Protein AF-A0A7R9Z9S2-F1 (afdb_monomer_lite)

Secondary structure (DSSP, 8-state):
------------------S-GGGS---S------------TTS--HHHHHHHHHHHHHHT----HHHHSTTGGGG----------GGGSTT--HHHHHTT--

Structure (mmCIF, N/CA/C/O backbone):
data_AF-A0A7R9Z9S2-F1
#
_entry.id   AF-A0A7R9Z9S2-F1
#
loop_
_atom_site.group_PDB
_atom_site.id
_atom_site.type_symbol
_atom_site.label_atom_id
_atom_site.label_alt_id
_atom_site.label_comp_id
_atom_site.label_asym_id
_atom_site.label_entity_id
_atom_site.label_seq_id
_atom_site.pdbx_PDB_ins_code
_atom_site.Cartn_x
_atom_site.Cartn_y
_atom_site.Cartn_z
_atom_site.occupancy
_atom_site.B_iso_or_equiv
_atom_site.auth_seq_id
_atom_site.auth_comp_id
_at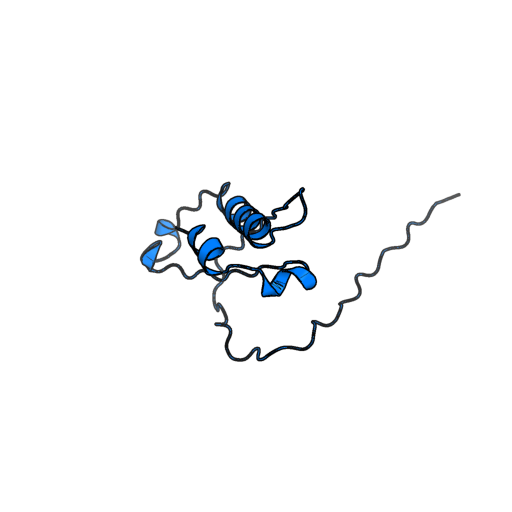om_site.auth_asym_id
_atom_site.auth_atom_id
_atom_site.pdbx_PDB_model_num
ATOM 1 N N . PRO A 1 1 ? 10.240 49.103 -11.316 1.00 42.00 1 PRO A N 1
ATOM 2 C CA . PRO A 1 1 ? 10.422 47.872 -12.125 1.00 42.00 1 PRO A CA 1
ATOM 3 C C . PRO A 1 1 ? 9.914 46.636 -11.355 1.00 42.00 1 PRO A C 1
ATOM 5 O O . PRO A 1 1 ? 10.642 46.053 -10.561 1.00 42.00 1 PRO A O 1
ATOM 8 N N . GLY A 1 2 ? 8.623 46.318 -11.505 1.00 47.44 2 GLY A N 1
ATOM 9 C CA . GLY A 1 2 ? 7.956 45.221 -10.794 1.00 47.44 2 GLY A CA 1
ATOM 10 C C . GLY A 1 2 ? 8.039 43.908 -11.570 1.00 47.44 2 GLY A C 1
ATOM 11 O O . GLY A 1 2 ? 7.735 43.873 -12.759 1.00 47.44 2 GLY A O 1
ATOM 12 N N . TYR A 1 3 ? 8.446 42.832 -10.899 1.00 43.69 3 TYR A N 1
ATOM 13 C CA . TYR A 1 3 ? 8.507 41.492 -11.478 1.00 43.69 3 TYR A CA 1
ATOM 14 C C . TYR A 1 3 ? 7.183 40.767 -11.204 1.00 43.69 3 TYR A C 1
ATOM 16 O O . TYR A 1 3 ? 6.919 40.327 -10.085 1.00 43.69 3 TYR A O 1
ATOM 24 N N . SER A 1 4 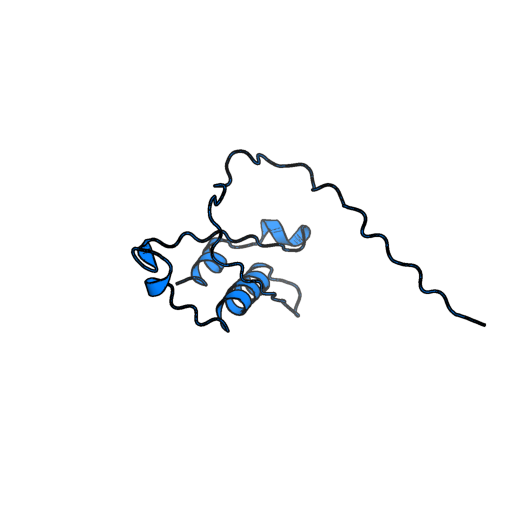? 6.319 40.684 -12.215 1.00 44.44 4 SER A N 1
ATOM 25 C CA . SER A 1 4 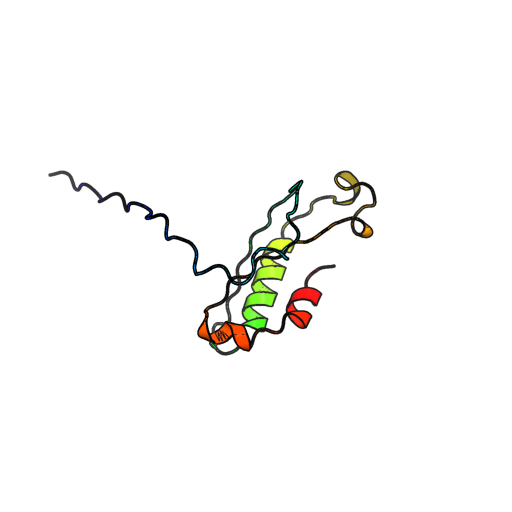? 5.051 39.955 -12.133 1.00 44.44 4 SER A CA 1
ATOM 26 C C . SER A 1 4 ? 5.318 38.463 -12.346 1.00 44.44 4 SER A C 1
ATOM 28 O O . SER A 1 4 ? 5.782 38.060 -13.411 1.00 44.44 4 SER A O 1
ATOM 30 N N . ARG A 1 5 ? 5.067 37.625 -11.331 1.00 45.16 5 ARG A N 1
ATOM 31 C CA . ARG A 1 5 ? 5.157 36.162 -11.475 1.00 45.16 5 ARG A CA 1
ATOM 32 C C . ARG A 1 5 ? 3.970 35.668 -12.314 1.00 45.16 5 ARG A C 1
ATOM 34 O O . ARG A 1 5 ? 2.833 35.986 -11.959 1.00 45.16 5 ARG A O 1
ATOM 41 N N . PRO A 1 6 ? 4.166 34.858 -13.368 1.00 39.97 6 PRO A N 1
ATOM 42 C CA . PRO A 1 6 ? 3.040 34.235 -14.045 1.00 39.97 6 PRO A CA 1
ATOM 43 C C . PRO A 1 6 ? 2.364 33.245 -13.086 1.00 39.97 6 PRO A C 1
ATOM 45 O O . PRO A 1 6 ? 2.981 32.294 -12.607 1.00 39.97 6 PRO A O 1
ATOM 48 N N . ARG A 1 7 ? 1.078 33.474 -12.788 1.00 45.56 7 ARG A N 1
ATOM 49 C CA . ARG A 1 7 ? 0.209 32.475 -12.151 1.00 45.56 7 ARG A CA 1
ATOM 50 C C . ARG A 1 7 ? 0.171 31.252 -13.065 1.00 45.56 7 ARG A C 1
ATOM 52 O O . ARG A 1 7 ? -0.443 31.303 -14.130 1.00 45.56 7 ARG A O 1
ATOM 59 N N . ALA A 1 8 ? 0.799 30.156 -12.646 1.00 38.84 8 ALA A N 1
ATOM 60 C CA . ALA A 1 8 ? 0.588 28.862 -13.272 1.00 38.84 8 ALA A CA 1
ATOM 61 C C . ALA A 1 8 ? -0.906 28.523 -13.158 1.00 38.84 8 ALA A C 1
ATOM 63 O O . ALA A 1 8 ? -1.425 28.261 -12.073 1.00 38.84 8 ALA A O 1
ATOM 64 N N . ARG A 1 9 ? -1.627 28.596 -14.281 1.00 36.38 9 ARG A N 1
ATOM 65 C CA . ARG A 1 9 ? -2.967 28.025 -14.391 1.00 36.38 9 ARG A CA 1
ATOM 66 C C . ARG A 1 9 ? -2.812 26.521 -14.207 1.00 36.38 9 ARG A C 1
ATOM 68 O O . ARG A 1 9 ? -2.246 25.862 -15.076 1.00 36.38 9 ARG A O 1
ATOM 75 N N . ALA A 1 10 ? -3.333 25.986 -13.108 1.00 34.78 10 ALA A N 1
ATOM 76 C CA . ALA A 1 10 ? -3.620 24.565 -13.011 1.00 34.78 10 ALA A CA 1
ATOM 77 C C . ALA A 1 10 ? -4.619 24.230 -14.128 1.00 34.78 10 ALA A C 1
ATOM 79 O O . ALA A 1 10 ? -5.812 24.522 -14.034 1.00 34.78 10 ALA A O 1
ATOM 80 N N . ARG A 1 11 ? -4.116 23.697 -15.246 1.00 30.16 11 ARG A N 1
ATOM 81 C CA . ARG A 1 11 ? -4.957 23.006 -16.216 1.00 30.16 11 ARG A CA 1
ATOM 82 C C . ARG A 1 11 ? -5.522 21.797 -15.481 1.00 30.16 11 ARG A C 1
ATOM 84 O O . ARG A 1 11 ? -4.756 20.967 -15.002 1.00 30.16 11 ARG A O 1
ATOM 91 N N . SER A 1 12 ? -6.847 21.718 -15.390 1.00 37.75 12 SER A N 1
ATOM 92 C CA . SER A 1 12 ? -7.533 20.459 -15.119 1.00 37.75 12 SER A CA 1
ATOM 93 C C . SER A 1 12 ? -7.133 19.504 -16.241 1.00 37.75 12 SER A C 1
ATOM 95 O O . SER A 1 12 ? -7.611 19.609 -17.371 1.00 37.75 12 SER A O 1
ATOM 97 N N . LEU A 1 13 ? -6.138 18.665 -15.960 1.00 35.84 13 LEU A N 1
ATOM 98 C CA . LEU A 1 13 ? -5.769 17.559 -16.818 1.00 35.84 13 LEU A CA 1
ATOM 99 C C . LEU A 1 13 ? -6.893 16.545 -16.664 1.00 35.84 13 LEU A C 1
ATOM 101 O O . LEU A 1 13 ? -7.088 15.971 -15.593 1.00 35.84 13 LEU A O 1
ATOM 105 N N . HIS A 1 14 ? -7.686 16.424 -17.727 1.00 30.81 14 HIS A N 1
ATOM 106 C CA . HIS A 1 14 ? -8.632 15.338 -17.894 1.00 30.81 14 HIS A CA 1
ATOM 107 C C . HIS A 1 14 ? -7.953 14.027 -17.517 1.00 30.81 14 HIS A C 1
ATOM 109 O O . HIS A 1 14 ? -6.878 13.702 -18.023 1.00 30.81 14 HIS A O 1
ATOM 115 N N . ALA A 1 15 ? -8.603 13.331 -16.589 1.00 35.94 15 ALA A N 1
ATOM 116 C CA . ALA A 1 15 ? -8.261 11.996 -16.159 1.00 35.94 15 ALA A CA 1
ATOM 117 C C . ALA A 1 15 ? -7.979 11.101 -17.373 1.00 35.94 15 ALA A C 1
ATOM 119 O O . ALA A 1 15 ? -8.725 11.112 -18.356 1.00 35.94 15 ALA A O 1
ATOM 120 N N . SER A 1 16 ? -6.895 10.335 -17.271 1.00 38.00 16 SER A N 1
ATOM 121 C CA . SER A 1 16 ? -6.556 9.222 -18.154 1.00 38.00 16 SER A CA 1
ATOM 122 C C . SER A 1 16 ? -7.786 8.350 -18.458 1.00 38.00 16 SER A C 1
ATOM 124 O O . SER A 1 16 ? -8.685 8.251 -17.615 1.00 38.00 16 SER A O 1
ATOM 126 N N . PRO A 1 17 ? -7.857 7.725 -19.650 1.00 37.84 17 PRO A N 1
ATOM 127 C CA . PRO A 1 17 ? -9.038 7.003 -20.102 1.00 37.84 17 PRO A CA 1
ATOM 128 C C . PRO A 1 17 ? -9.430 5.950 -19.069 1.00 37.84 17 PRO A C 1
ATOM 130 O O . PRO A 1 17 ? -8.637 5.094 -18.678 1.00 37.84 17 PRO A O 1
ATOM 133 N N . ARG A 1 18 ? -10.663 6.093 -18.587 1.00 40.91 18 ARG A N 1
ATOM 134 C CA . ARG A 1 18 ? -11.253 5.332 -17.495 1.00 40.91 18 ARG A CA 1
ATOM 135 C C . ARG A 1 18 ? -11.368 3.869 -17.909 1.00 40.91 18 ARG A C 1
ATOM 137 O O . ARG A 1 18 ? -12.300 3.480 -18.606 1.00 40.91 18 ARG A O 1
ATOM 144 N N . GLY A 1 19 ? -10.406 3.059 -17.478 1.00 39.34 19 GLY A N 1
ATOM 145 C CA . GLY A 1 19 ? -10.583 1.617 -17.400 1.00 39.34 19 GLY A CA 1
ATOM 146 C C . GLY A 1 19 ? -11.705 1.323 -16.407 1.00 39.34 19 GLY A C 1
ATOM 147 O O . GLY A 1 19 ? -11.590 1.678 -15.242 1.00 39.34 19 GLY A O 1
ATOM 148 N N . ASN A 1 20 ? -12.806 0.756 -16.904 1.00 46.56 20 ASN A N 1
ATOM 149 C CA . ASN A 1 20 ? -13.925 0.148 -16.170 1.00 46.56 20 ASN A CA 1
ATOM 150 C C . ASN A 1 20 ? -14.182 0.687 -14.739 1.00 46.56 20 ASN A C 1
ATOM 152 O O . ASN A 1 20 ? -14.093 -0.026 -13.742 1.00 46.56 20 ASN A O 1
ATOM 156 N N . GLU A 1 21 ? -14.566 1.959 -14.647 1.00 48.16 21 GLU A N 1
ATOM 157 C CA . GLU A 1 21 ? -14.905 2.685 -13.407 1.00 48.16 21 GLU A CA 1
ATOM 158 C C . GLU A 1 21 ? -16.170 2.174 -12.679 1.00 48.16 21 GLU A C 1
ATOM 160 O O . GLU A 1 21 ? -16.511 2.653 -11.599 1.00 48.16 21 GLU A O 1
ATOM 165 N N . ASN A 1 22 ? -16.857 1.177 -13.239 1.00 45.19 22 ASN A N 1
ATOM 166 C CA . ASN A 1 22 ? -18.132 0.670 -12.727 1.00 45.19 22 ASN A CA 1
ATOM 167 C C . ASN A 1 22 ? -18.000 -0.361 -11.592 1.00 45.19 22 ASN A C 1
ATOM 169 O O . ASN A 1 22 ? -19.020 -0.850 -11.115 1.00 45.19 22 ASN A O 1
ATOM 173 N N . ASN A 1 23 ? -16.782 -0.710 -11.159 1.00 51.72 23 ASN A N 1
ATOM 174 C CA . ASN A 1 23 ? -16.569 -1.740 -10.131 1.00 51.72 23 ASN A CA 1
ATOM 175 C C . ASN A 1 23 ? -15.711 -1.286 -8.934 1.00 51.72 23 ASN A C 1
ATOM 177 O O . ASN A 1 23 ? -15.278 -2.110 -8.131 1.00 51.72 23 ASN A O 1
ATOM 181 N N . SER A 1 24 ? -15.447 0.017 -8.791 1.00 56.09 24 SER A N 1
ATOM 182 C CA . SER A 1 24 ? -14.846 0.544 -7.561 1.00 56.09 24 SER A CA 1
ATOM 183 C C . SER A 1 24 ? -15.957 0.885 -6.565 1.00 56.09 24 SER A C 1
ATOM 185 O O . SER A 1 24 ? -16.842 1.676 -6.905 1.00 56.09 24 SER A O 1
ATOM 187 N N . PRO A 1 25 ? -15.947 0.328 -5.340 1.00 58.34 25 PRO A N 1
ATOM 188 C CA . PRO A 1 25 ? -16.953 0.657 -4.343 1.00 58.34 25 PRO A CA 1
ATOM 189 C C . PRO A 1 25 ? -16.878 2.153 -4.038 1.00 58.34 25 PRO A C 1
ATOM 191 O O . PRO A 1 25 ? -15.891 2.656 -3.502 1.00 58.34 25 PRO A O 1
ATOM 194 N N . ARG A 1 26 ? -17.933 2.881 -4.404 1.00 62.03 26 ARG A N 1
ATOM 195 C CA . ARG A 1 26 ? -18.101 4.287 -4.042 1.00 62.03 26 ARG A CA 1
ATOM 196 C C . ARG A 1 26 ? -18.241 4.341 -2.521 1.00 62.03 26 ARG A C 1
ATOM 198 O O . ARG A 1 26 ? -19.258 3.902 -1.992 1.00 62.03 26 ARG A O 1
ATOM 205 N N . MET A 1 27 ? -17.224 4.844 -1.819 1.00 75.38 27 MET A N 1
ATOM 206 C CA . MET A 1 27 ? -17.387 5.192 -0.407 1.00 75.38 27 MET A CA 1
ATOM 207 C C . MET A 1 27 ? -18.396 6.337 -0.334 1.00 75.38 27 MET A C 1
ATOM 209 O O . MET A 1 27 ? -18.143 7.415 -0.867 1.00 75.38 27 MET A O 1
ATOM 213 N N . THR A 1 28 ? -19.561 6.075 0.253 1.00 75.06 28 THR A N 1
ATOM 214 C CA . THR A 1 28 ? -20.631 7.068 0.413 1.00 75.06 28 THR A CA 1
ATOM 215 C C . THR A 1 28 ? -20.290 8.083 1.492 1.00 75.06 28 THR A C 1
ATOM 217 O O . THR A 1 28 ? -20.544 9.268 1.308 1.00 75.06 28 THR A O 1
ATOM 220 N N . ASP A 1 29 ? -19.641 7.625 2.563 1.00 84.06 29 ASP A N 1
ATOM 221 C CA . ASP A 1 29 ? -19.354 8.420 3.751 1.00 84.06 29 ASP A CA 1
ATOM 222 C C . ASP A 1 29 ? -17.865 8.307 4.086 1.00 84.06 29 ASP A C 1
ATOM 224 O O . ASP A 1 29 ? -17.382 7.281 4.573 1.00 84.06 29 ASP A O 1
ATOM 228 N N . VAL A 1 30 ? -17.113 9.360 3.765 1.00 88.56 30 VAL A N 1
ATOM 229 C CA . VAL A 1 30 ? -15.677 9.445 4.049 1.00 88.56 30 VAL A CA 1
ATOM 230 C C . VAL A 1 30 ? -15.494 10.131 5.396 1.00 88.56 30 VAL A C 1
ATOM 232 O O . VAL A 1 30 ? -15.790 11.314 5.539 1.00 88.56 30 VAL A O 1
ATOM 235 N N . LEU A 1 31 ? -14.996 9.386 6.383 1.00 89.44 31 LEU A N 1
ATOM 236 C CA . LEU A 1 31 ? -14.720 9.917 7.721 1.00 89.44 31 LEU A CA 1
ATOM 237 C C . LEU A 1 31 ? -13.355 10.604 7.793 1.00 89.44 31 LEU A C 1
ATOM 239 O O . LEU A 1 31 ? -13.203 11.631 8.449 1.00 89.44 31 LEU A O 1
ATOM 243 N N . LEU A 1 32 ? -12.354 10.009 7.144 1.00 88.44 32 LEU A N 1
ATOM 244 C CA . LEU A 1 32 ? -10.953 10.410 7.216 1.00 88.44 32 LEU A CA 1
ATOM 245 C C . LEU A 1 32 ? -10.302 10.195 5.851 1.00 88.44 32 LEU A C 1
ATOM 247 O O . LEU A 1 32 ? -10.624 9.239 5.144 1.00 88.44 32 LEU A O 1
ATOM 251 N N . VAL A 1 33 ? -9.363 11.074 5.512 1.00 91.56 33 VAL A N 1
ATOM 252 C CA . VAL A 1 33 ? -8.431 10.887 4.399 1.00 91.56 33 VAL A CA 1
ATOM 253 C C . VAL A 1 33 ? -7.032 11.068 4.957 1.00 91.56 33 VAL A C 1
ATOM 255 O O . VAL A 1 33 ? -6.727 12.104 5.545 1.00 91.56 33 VAL A O 1
ATOM 258 N N . GLU A 1 34 ? -6.195 10.059 4.759 1.00 92.69 34 GLU A N 1
ATOM 259 C CA . GLU A 1 34 ? -4.803 10.059 5.188 1.00 92.69 34 GLU A CA 1
ATOM 260 C C . GLU A 1 34 ? -3.913 9.926 3.961 1.00 92.69 34 GLU A C 1
ATOM 262 O O . GLU A 1 34 ? -4.164 9.112 3.070 1.00 92.69 34 G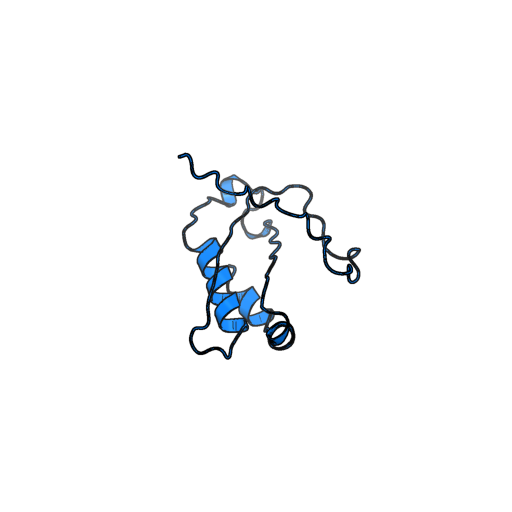LU A O 1
ATOM 267 N N . CYS A 1 35 ? -2.881 10.758 3.904 1.00 94.69 35 CYS A N 1
ATOM 268 C CA . CYS A 1 35 ? -1.983 10.836 2.7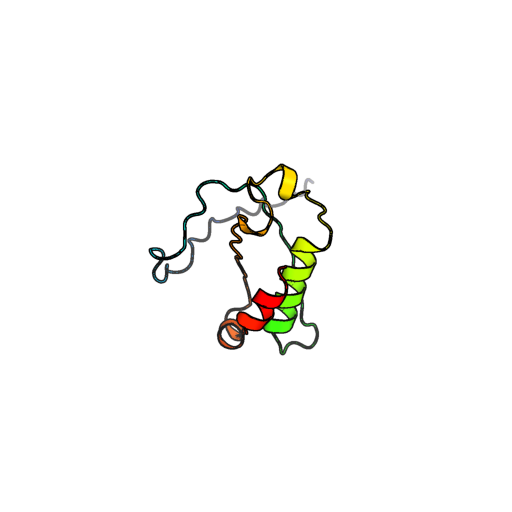66 1.00 94.69 35 CYS A CA 1
ATOM 269 C C . CYS A 1 35 ? -0.564 10.553 3.238 1.00 94.69 35 CYS A C 1
ATOM 271 O O . CYS A 1 35 ? -0.127 11.080 4.258 1.00 94.69 35 CYS A O 1
ATOM 273 N N . GLY A 1 36 ? 0.166 9.770 2.454 1.00 95.94 36 GLY A N 1
ATOM 274 C CA . GLY A 1 36 ? 1.568 9.480 2.698 1.00 95.94 36 GLY A CA 1
ATOM 275 C C . GLY A 1 36 ? 2.323 9.334 1.391 1.00 95.94 36 GLY A C 1
ATOM 276 O O . GLY A 1 36 ? 1.733 9.198 0.317 1.00 95.94 36 GLY A O 1
ATOM 277 N N . PHE A 1 37 ? 3.645 9.371 1.482 1.00 96.62 37 PHE A N 1
ATOM 278 C CA . PHE A 1 37 ? 4.521 9.149 0.341 1.00 96.62 37 PHE A CA 1
ATOM 279 C C . PHE A 1 37 ? 5.631 8.174 0.708 1.00 96.62 37 PHE A C 1
ATOM 281 O O . PHE A 1 37 ? 5.989 7.994 1.872 1.00 96.62 37 PHE A O 1
ATOM 288 N N . GLY A 1 38 ? 6.196 7.543 -0.309 1.00 95.75 38 GLY A N 1
ATOM 289 C CA . GLY A 1 38 ? 7.317 6.642 -0.145 1.00 95.75 38 GLY A CA 1
ATOM 290 C C . GLY A 1 38 ? 8.197 6.689 -1.375 1.00 95.75 38 GLY A C 1
ATOM 291 O O . GLY A 1 38 ? 7.725 6.880 -2.493 1.00 95.75 38 GLY A O 1
ATOM 292 N N . ASN A 1 39 ? 9.496 6.543 -1.152 1.00 94.50 39 ASN A N 1
ATOM 293 C CA . ASN A 1 39 ? 10.485 6.460 -2.213 1.00 94.50 39 ASN A CA 1
ATOM 294 C C . ASN A 1 39 ? 11.203 5.115 -2.143 1.00 94.50 39 ASN A C 1
ATOM 296 O O . ASN A 1 39 ? 11.242 4.472 -1.091 1.00 94.50 39 ASN A O 1
ATOM 300 N N . ASP A 1 40 ? 11.790 4.710 -3.261 1.00 93.00 40 ASP A N 1
ATOM 301 C CA . ASP A 1 40 ? 12.843 3.705 -3.303 1.00 93.00 40 ASP A CA 1
ATOM 302 C C . ASP A 1 40 ? 14.070 4.316 -3.983 1.00 93.00 40 ASP A C 1
ATOM 304 O O . ASP A 1 40 ? 14.170 4.324 -5.206 1.00 93.00 40 ASP A O 1
ATOM 308 N N . SER A 1 41 ? 14.992 4.874 -3.192 1.00 87.12 41 SER A N 1
ATOM 309 C CA . SER A 1 41 ? 16.116 5.681 -3.701 1.00 87.12 41 SER A CA 1
ATOM 310 C C . SER A 1 41 ? 17.094 4.933 -4.608 1.00 87.12 41 SER A C 1
ATOM 312 O O . SER A 1 41 ? 17.852 5.571 -5.330 1.00 87.12 41 SER A O 1
ATOM 314 N N . HIS A 1 42 ? 17.093 3.600 -4.572 1.00 84.69 42 HIS A N 1
ATOM 315 C CA . HIS A 1 42 ? 17.944 2.770 -5.430 1.00 84.69 42 HIS A CA 1
ATOM 316 C C . HIS A 1 42 ? 17.227 2.350 -6.729 1.00 84.69 42 HIS A C 1
ATOM 318 O O . HIS A 1 42 ? 17.843 1.723 -7.586 1.00 84.69 42 HIS A O 1
ATOM 324 N N . GLY A 1 43 ? 15.954 2.742 -6.890 1.00 66.94 43 GLY A N 1
ATOM 325 C CA . GLY A 1 43 ? 15.260 2.816 -8.175 1.00 66.94 43 GLY A CA 1
ATOM 326 C C . GLY A 1 43 ? 14.774 1.498 -8.770 1.00 66.94 43 GLY A C 1
ATOM 327 O O . GLY A 1 43 ? 14.744 1.390 -9.990 1.00 66.94 43 GLY A O 1
ATOM 328 N N . GLN A 1 44 ? 14.421 0.485 -7.969 1.00 79.62 44 GLN A N 1
ATOM 329 C CA . GLN A 1 44 ? 14.116 -0.848 -8.523 1.00 79.62 44 GLN A CA 1
ATOM 330 C C . GLN A 1 44 ? 12.882 -1.532 -7.931 1.00 79.62 44 GLN A C 1
ATOM 332 O O . GLN A 1 44 ? 12.563 -2.654 -8.325 1.00 79.62 44 GLN A O 1
ATOM 337 N N . ASN A 1 45 ? 12.178 -0.915 -6.978 1.00 91.19 45 ASN A N 1
ATOM 338 C CA . ASN A 1 45 ? 11.073 -1.594 -6.315 1.00 91.19 45 ASN A CA 1
ATOM 339 C C . ASN A 1 45 ? 9.914 -0.656 -5.939 1.00 91.19 45 ASN A C 1
ATOM 341 O O . ASN A 1 45 ? 9.895 -0.047 -4.863 1.00 91.19 45 ASN A O 1
ATOM 345 N N . ALA A 1 46 ? 8.895 -0.610 -6.803 1.00 94.12 46 ALA A N 1
ATOM 346 C CA . ALA A 1 46 ? 7.657 0.120 -6.533 1.00 94.12 46 ALA A CA 1
ATOM 347 C C . ALA A 1 46 ? 6.895 -0.418 -5.314 1.00 94.12 46 ALA A C 1
ATOM 349 O O . ALA A 1 46 ? 6.310 0.376 -4.584 1.00 94.12 46 ALA A O 1
ATOM 350 N N . THR A 1 47 ? 6.960 -1.722 -5.020 1.00 96.44 47 THR A N 1
ATOM 351 C CA . THR A 1 47 ? 6.351 -2.303 -3.811 1.00 96.44 47 THR A CA 1
ATOM 352 C C . THR A 1 47 ? 6.948 -1.706 -2.539 1.00 96.44 47 THR A C 1
ATOM 354 O O . THR A 1 47 ? 6.209 -1.323 -1.638 1.00 96.44 47 THR A O 1
ATOM 357 N N . LYS A 1 48 ? 8.274 -1.538 -2.459 1.00 96.12 48 LYS A N 1
ATOM 358 C CA . LYS A 1 48 ? 8.929 -0.905 -1.301 1.00 96.12 48 LYS A CA 1
ATOM 359 C C . LYS A 1 48 ? 8.504 0.551 -1.141 1.00 96.12 48 LYS A C 1
ATOM 361 O O . LYS A 1 48 ? 8.223 0.977 -0.021 1.00 96.12 48 LYS A O 1
ATOM 366 N N . ALA A 1 49 ? 8.453 1.306 -2.239 1.00 96.69 49 ALA A N 1
ATOM 367 C CA . ALA A 1 49 ? 7.978 2.687 -2.219 1.00 96.69 49 ALA A CA 1
ATOM 368 C C . ALA A 1 49 ? 6.506 2.766 -1.771 1.00 96.69 49 ALA A C 1
ATOM 370 O O . ALA A 1 49 ? 6.176 3.561 -0.896 1.00 96.69 49 ALA A O 1
ATOM 371 N N . ALA A 1 50 ? 5.644 1.888 -2.284 1.00 97.31 50 ALA A N 1
ATOM 372 C CA . ALA A 1 50 ? 4.235 1.805 -1.915 1.00 97.31 50 ALA A CA 1
ATOM 373 C C . ALA A 1 50 ? 4.021 1.430 -0.441 1.00 97.31 50 ALA A C 1
ATOM 375 O O . ALA A 1 50 ? 3.267 2.096 0.261 1.00 97.31 50 ALA A O 1
ATOM 376 N N . VAL A 1 51 ? 4.737 0.420 0.063 1.00 97.12 51 VAL A N 1
ATOM 377 C CA . VAL A 1 51 ? 4.703 0.019 1.480 1.00 97.12 51 VAL A CA 1
ATOM 378 C C . VAL A 1 51 ? 5.119 1.180 2.386 1.00 97.12 51 VAL A C 1
ATOM 380 O O . VAL A 1 51 ? 4.471 1.437 3.400 1.00 97.12 51 VAL A O 1
ATOM 383 N N . ARG A 1 52 ? 6.170 1.920 2.008 1.00 97.00 52 ARG A N 1
ATOM 384 C CA . ARG A 1 52 ? 6.603 3.127 2.728 1.00 97.00 52 ARG A CA 1
ATOM 385 C C . ARG A 1 52 ? 5.529 4.213 2.704 1.00 97.00 52 ARG A C 1
ATOM 387 O O . ARG A 1 52 ? 5.268 4.792 3.751 1.00 97.00 52 ARG A O 1
ATOM 394 N N . ALA A 1 53 ? 4.884 4.440 1.559 1.00 97.38 53 ALA A N 1
ATOM 395 C CA . ALA A 1 53 ? 3.801 5.412 1.428 1.00 97.38 53 ALA A CA 1
ATOM 396 C C . ALA A 1 53 ? 2.609 5.075 2.328 1.00 97.38 53 ALA A C 1
ATOM 398 O O . ALA A 1 53 ? 2.140 5.937 3.069 1.00 97.38 53 ALA A O 1
ATOM 399 N N . CYS A 1 54 ? 2.160 3.818 2.318 1.00 97.00 54 CYS A N 1
ATOM 400 C CA . CYS A 1 54 ? 1.050 3.367 3.152 1.00 97.00 54 CYS A CA 1
ATOM 401 C C . CYS A 1 54 ? 1.390 3.422 4.645 1.00 97.00 54 CYS A C 1
ATOM 403 O O . CYS A 1 54 ? 0.562 3.878 5.425 1.00 97.00 54 CYS A O 1
ATOM 405 N N . ARG A 1 55 ? 2.612 3.034 5.047 1.00 96.12 55 ARG A N 1
ATOM 406 C CA . ARG A 1 55 ? 3.049 3.162 6.446 1.00 96.12 55 ARG A CA 1
ATOM 407 C C . ARG A 1 55 ? 3.079 4.631 6.860 1.00 96.12 55 ARG A C 1
ATOM 409 O O . ARG A 1 55 ? 2.501 4.975 7.880 1.00 96.12 55 ARG A O 1
ATOM 416 N N . ASN A 1 56 ? 3.687 5.493 6.046 1.00 96.38 56 ASN A N 1
ATOM 417 C CA . ASN A 1 56 ? 3.766 6.925 6.319 1.00 96.38 56 ASN A CA 1
ATOM 418 C C . ASN A 1 56 ? 2.381 7.574 6.469 1.00 96.38 56 ASN A C 1
ATOM 420 O O . ASN A 1 56 ? 2.224 8.442 7.322 1.00 96.38 56 ASN A O 1
ATOM 424 N N . ALA A 1 57 ? 1.390 7.133 5.686 1.00 95.31 57 ALA A N 1
ATOM 425 C CA . ALA A 1 57 ? 0.025 7.647 5.767 1.00 95.31 57 ALA A CA 1
ATOM 426 C C . ALA A 1 57 ? -0.632 7.389 7.136 1.00 95.31 57 ALA A C 1
ATOM 428 O O . ALA A 1 57 ? -1.359 8.250 7.618 1.00 95.31 57 ALA A O 1
ATOM 429 N N . ILE A 1 58 ? -0.351 6.243 7.770 1.00 91.50 58 ILE A N 1
ATOM 430 C CA . ILE A 1 58 ? -1.044 5.803 8.995 1.00 91.50 58 ILE A CA 1
ATOM 431 C C . ILE A 1 58 ? -0.194 5.917 10.275 1.00 91.50 58 ILE A C 1
ATOM 433 O O . ILE A 1 58 ? -0.728 5.833 11.375 1.00 91.50 58 ILE A O 1
ATOM 437 N N . GLU A 1 59 ? 1.128 6.090 10.164 1.00 88.62 59 GLU A N 1
ATOM 438 C CA . GLU A 1 59 ? 2.074 5.990 11.292 1.00 88.62 59 GLU A CA 1
ATOM 439 C C . GLU A 1 59 ? 1.905 7.093 12.345 1.00 88.62 59 GLU A C 1
ATOM 441 O O . GLU A 1 59 ? 2.081 6.844 13.536 1.00 88.62 59 GLU A O 1
ATOM 446 N N . PHE A 1 60 ? 1.547 8.308 11.922 1.00 80.25 60 PHE A N 1
ATOM 447 C CA . PHE A 1 60 ? 1.501 9.476 12.808 1.00 80.25 60 PHE A CA 1
ATOM 448 C C . PHE A 1 60 ? 0.090 9.873 13.241 1.00 80.25 60 PHE A C 1
ATOM 450 O O . PHE A 1 60 ? -0.068 10.881 13.932 1.00 80.25 60 PHE A O 1
ATOM 457 N N . ASN A 1 61 ? -0.931 9.100 12.863 1.00 75.75 61 ASN A N 1
ATOM 458 C CA . ASN A 1 61 ? -2.300 9.393 13.257 1.00 75.75 61 ASN A CA 1
ATOM 459 C C . ASN A 1 61 ? -2.785 8.445 14.357 1.00 75.75 61 ASN A C 1
ATOM 461 O O . ASN A 1 61 ? -2.655 7.228 14.277 1.00 75.75 61 ASN A O 1
ATOM 465 N N . SER A 1 62 ? -3.371 9.021 15.405 1.00 70.12 62 SER A N 1
ATOM 466 C CA . SER A 1 62 ? -3.954 8.287 16.530 1.00 70.12 62 SER A CA 1
ATOM 467 C C . SER A 1 62 ? -5.451 8.565 16.619 1.00 70.12 62 SER A C 1
ATOM 469 O O . SER A 1 62 ? -5.969 9.085 17.608 1.00 70.12 62 SER A O 1
ATOM 471 N N . VAL A 1 63 ? -6.184 8.215 15.561 1.00 75.75 63 VAL A N 1
ATOM 472 C CA . VAL A 1 63 ? -7.643 8.303 15.597 1.00 75.75 63 VAL A CA 1
ATOM 473 C C . VAL A 1 63 ? -8.209 7.123 16.377 1.00 75.75 63 VAL A C 1
ATOM 475 O O . VAL A 1 63 ? -7.946 5.959 16.078 1.00 75.75 63 VAL A O 1
ATOM 478 N N . SER A 1 64 ? -9.041 7.409 17.377 1.00 81.19 64 SER A N 1
ATOM 479 C CA . SER A 1 64 ? -9.753 6.368 18.116 1.00 81.19 64 SER A CA 1
ATOM 480 C C . SER A 1 64 ? -10.912 5.821 17.275 1.00 81.19 64 SER A C 1
ATOM 482 O O . SER A 1 64 ? -12.062 6.210 17.464 1.00 81.19 64 SER A O 1
ATOM 484 N N . ILE A 1 65 ? -10.616 4.907 16.344 1.00 85.38 65 ILE A N 1
ATOM 485 C CA . ILE A 1 65 ? -11.593 4.334 15.398 1.00 85.38 65 ILE A CA 1
ATOM 486 C C . ILE A 1 65 ? -12.831 3.776 16.111 1.00 85.38 65 ILE A C 1
ATOM 488 O O . ILE A 1 65 ? -13.952 4.015 15.674 1.00 85.38 65 ILE A O 1
ATOM 492 N N . LYS A 1 66 ? -12.652 3.138 17.275 1.00 83.88 66 LYS A N 1
ATOM 493 C CA . LYS A 1 66 ? -13.752 2.616 18.109 1.00 83.88 66 LYS A CA 1
ATOM 494 C C . LYS A 1 66 ? -14.754 3.679 18.580 1.00 83.88 66 LYS A C 1
ATOM 496 O O . LYS A 1 66 ? -15.877 3.323 18.913 1.00 83.88 66 LYS A O 1
ATOM 501 N N . LYS A 1 67 ? -14.360 4.956 18.650 1.00 86.56 67 LYS A N 1
ATOM 502 C CA . LYS A 1 67 ? -15.254 6.062 19.034 1.00 86.56 67 LYS A CA 1
ATOM 503 C C . LYS A 1 67 ? -16.039 6.633 17.853 1.00 86.56 67 LYS A C 1
ATOM 505 O O . LYS A 1 67 ? -17.052 7.281 18.082 1.00 86.56 67 LYS A O 1
ATOM 510 N N . ILE A 1 68 ? -15.557 6.435 16.626 1.00 85.81 68 ILE A N 1
ATOM 511 C CA . ILE A 1 68 ? -16.110 7.067 15.418 1.00 85.81 68 ILE A CA 1
ATOM 512 C C . ILE A 1 68 ? -16.921 6.061 14.597 1.00 85.81 68 ILE A C 1
ATOM 514 O O . ILE A 1 68 ? -17.970 6.408 14.065 1.00 85.81 68 ILE A O 1
ATOM 518 N N . ILE A 1 69 ? -16.457 4.812 14.514 1.00 86.69 69 ILE A N 1
ATOM 519 C CA . ILE A 1 69 ? -17.086 3.751 13.725 1.00 86.69 69 ILE A CA 1
ATOM 520 C C . ILE A 1 69 ? -17.793 2.770 14.668 1.00 86.69 69 ILE A C 1
ATOM 522 O O . ILE A 1 69 ? -17.122 2.100 15.463 1.00 86.69 69 ILE A O 1
ATOM 526 N N . PRO A 1 70 ? -19.130 2.632 14.587 1.00 88.00 70 PRO A N 1
ATOM 527 C CA . PRO A 1 70 ? -19.848 1.559 15.267 1.00 88.00 70 PRO A CA 1
ATOM 528 C C . PRO A 1 70 ? -19.307 0.193 14.822 1.00 88.00 70 PRO A C 1
ATOM 530 O O . PRO A 1 70 ? -19.269 -0.096 13.631 1.00 88.00 70 PRO A O 1
ATOM 533 N N . GLY A 1 71 ? -18.864 -0.639 15.767 1.00 87.75 71 GLY A N 1
ATOM 534 C CA . GLY A 1 71 ? -18.181 -1.909 15.468 1.00 87.75 71 GLY A CA 1
ATOM 535 C C . GLY A 1 71 ? -16.653 -1.805 15.348 1.00 87.75 71 GLY A C 1
ATOM 536 O O . GLY A 1 71 ? -15.980 -2.818 15.202 1.00 87.75 71 GLY A O 1
ATOM 537 N N . GLY A 1 72 ? -16.080 -0.605 15.486 1.00 87.94 72 GLY A N 1
ATOM 538 C CA . GLY A 1 72 ? -14.635 -0.395 15.559 1.00 87.94 72 GLY A CA 1
ATOM 539 C C . GLY A 1 72 ? -13.888 -0.776 14.280 1.00 87.94 72 GLY A C 1
ATOM 540 O O . GLY A 1 72 ? -14.362 -0.515 13.177 1.00 87.94 72 GLY A O 1
ATOM 541 N N . TYR A 1 73 ? -12.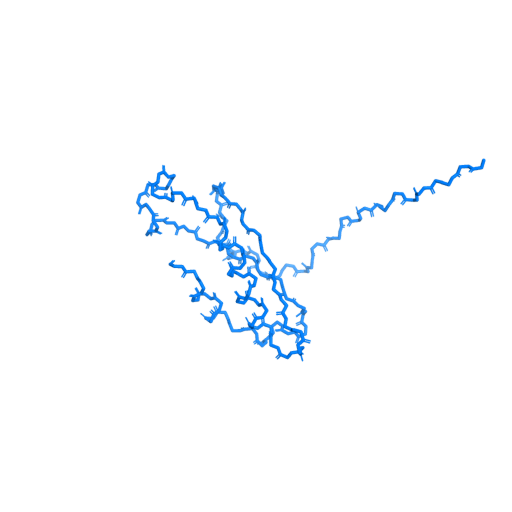692 -1.350 14.438 1.00 83.81 73 TYR A N 1
ATOM 542 C CA . TYR A 1 73 ? -11.813 -1.702 13.316 1.00 83.81 73 TYR A CA 1
ATOM 543 C C . TYR A 1 73 ? -12.419 -2.773 12.399 1.00 83.81 73 TYR A C 1
ATOM 545 O O . TYR A 1 73 ? -12.284 -2.655 11.188 1.00 83.81 73 TYR A O 1
ATOM 553 N N . ASP A 1 74 ? -13.163 -3.741 12.943 1.00 86.81 74 ASP A N 1
ATOM 554 C CA . ASP A 1 74 ? -13.772 -4.824 12.151 1.00 86.81 74 ASP A CA 1
ATOM 555 C C . ASP A 1 74 ? -14.851 -4.315 11.180 1.00 86.81 74 ASP A C 1
ATOM 557 O O . ASP A 1 74 ? -15.100 -4.911 10.133 1.00 86.81 74 ASP A O 1
ATOM 561 N N . ALA A 1 75 ? -15.496 -3.195 11.521 1.00 88.19 75 ALA A N 1
ATOM 562 C CA . ALA A 1 75 ? -16.500 -2.541 10.684 1.00 88.19 75 ALA A CA 1
ATOM 563 C C . ALA A 1 75 ? -15.905 -1.462 9.759 1.00 88.19 75 ALA A C 1
ATOM 565 O O . ALA A 1 75 ? -16.612 -0.920 8.902 1.00 88.19 75 ALA A O 1
ATOM 566 N N . MET A 1 76 ? -14.620 -1.129 9.920 1.00 88.06 76 MET A N 1
ATOM 567 C CA . MET A 1 76 ? -13.957 -0.094 9.136 1.00 88.06 76 MET A CA 1
ATOM 568 C C . MET A 1 76 ? -13.719 -0.571 7.703 1.00 88.06 76 MET A C 1
ATOM 570 O O . MET A 1 76 ? -13.179 -1.647 7.457 1.00 88.06 76 MET A O 1
ATOM 574 N N . LYS A 1 77 ? -14.085 0.268 6.730 1.00 89.31 77 LYS A N 1
ATOM 575 C CA . LYS A 1 77 ? -13.769 0.044 5.317 1.00 89.31 77 LYS A CA 1
ATOM 576 C C . LYS A 1 77 ? -12.641 0.971 4.895 1.00 89.31 77 LYS A C 1
ATOM 578 O O . LYS A 1 77 ? -12.743 2.182 5.065 1.00 89.31 77 LYS A O 1
ATOM 583 N N . LEU A 1 78 ? -11.601 0.392 4.307 1.00 89.94 78 LEU A N 1
ATOM 584 C CA . LEU A 1 78 ? -10.455 1.116 3.772 1.00 89.94 78 LEU A CA 1
ATOM 585 C C . LEU A 1 78 ? -10.539 1.153 2.242 1.00 89.94 78 LEU A C 1
ATOM 587 O O . LEU A 1 78 ? -10.714 0.113 1.604 1.00 89.94 78 LEU A O 1
ATOM 591 N N . ASN A 1 79 ? -10.371 2.336 1.656 1.00 92.31 79 ASN A N 1
ATOM 592 C CA . ASN A 1 79 ? -10.121 2.496 0.228 1.00 92.31 79 ASN A CA 1
ATOM 593 C C . ASN A 1 79 ? -8.743 3.133 0.036 1.00 92.31 79 ASN A C 1
ATOM 595 O O . ASN A 1 79 ? -8.518 4.256 0.482 1.00 92.31 79 ASN A O 1
ATOM 599 N N . VAL A 1 80 ? -7.830 2.415 -0.618 1.00 93.19 80 VAL A N 1
ATOM 600 C CA . VAL A 1 80 ? -6.450 2.868 -0.834 1.00 93.19 80 VAL A CA 1
ATOM 601 C C . VAL A 1 80 ? -6.282 3.252 -2.291 1.00 93.19 80 VAL A C 1
ATOM 603 O O . VAL A 1 80 ? -6.397 2.413 -3.181 1.00 93.19 80 VAL A O 1
ATOM 606 N N . ILE A 1 81 ? -5.974 4.525 -2.522 1.00 94.19 81 ILE A N 1
ATOM 607 C CA . ILE A 1 81 ? -5.601 5.033 -3.839 1.00 94.19 81 ILE A CA 1
ATOM 608 C C . ILE A 1 81 ? -4.087 5.186 -3.842 1.00 94.19 81 ILE A C 1
ATOM 610 O O . ILE A 1 81 ? -3.539 6.014 -3.118 1.00 94.19 81 ILE A O 1
ATOM 614 N N . LEU A 1 82 ? -3.418 4.375 -4.654 1.00 94.31 82 LEU A N 1
ATOM 615 C CA . LEU A 1 82 ? -1.968 4.366 -4.758 1.00 94.31 82 LEU A CA 1
ATOM 616 C C . LEU A 1 82 ? -1.549 4.784 -6.167 1.00 94.31 82 LEU A C 1
ATOM 618 O O . LEU A 1 82 ? -1.969 4.181 -7.152 1.00 94.31 82 LEU A O 1
ATOM 622 N N . ALA A 1 83 ? -0.703 5.806 -6.247 1.00 94.31 83 ALA A N 1
ATOM 623 C CA . ALA A 1 83 ? -0.082 6.241 -7.489 1.00 94.31 83 ALA A CA 1
ATOM 624 C C . ALA A 1 83 ? 1.396 5.834 -7.491 1.00 94.31 83 ALA A C 1
ATOM 626 O O . ALA A 1 83 ? 2.136 6.152 -6.561 1.00 94.31 83 ALA A O 1
ATOM 627 N N . VAL A 1 84 ? 1.817 5.149 -8.551 1.00 93.19 84 VAL A N 1
ATOM 628 C CA . VAL A 1 84 ? 3.213 4.781 -8.826 1.00 93.19 84 VAL A CA 1
ATOM 629 C C . VAL A 1 84 ? 3.558 5.196 -10.260 1.00 93.19 84 VAL A C 1
ATOM 631 O O . VAL A 1 84 ? 2.633 5.367 -11.062 1.00 93.19 84 VAL A O 1
ATOM 634 N N . PRO A 1 85 ? 4.844 5.385 -10.616 1.00 91.69 85 PRO A N 1
ATOM 635 C CA . PRO A 1 85 ? 5.203 5.663 -12.001 1.00 91.69 85 PRO A CA 1
ATOM 636 C C . PRO A 1 85 ? 4.705 4.531 -12.921 1.00 91.69 85 PRO A C 1
ATOM 638 O O . PRO A 1 85 ? 4.826 3.360 -12.538 1.00 91.69 85 PRO A O 1
ATOM 641 N N . PRO A 1 86 ? 4.116 4.847 -14.091 1.00 90.75 86 PRO A N 1
ATOM 642 C CA . PRO A 1 86 ? 3.460 3.860 -14.951 1.00 90.75 86 PRO A CA 1
ATOM 643 C C . PRO A 1 86 ? 4.333 2.650 -15.296 1.00 90.75 86 PRO A C 1
ATOM 645 O O . PRO A 1 86 ? 3.845 1.523 -15.289 1.00 90.75 86 PRO A O 1
ATOM 648 N N . GLU A 1 87 ? 5.626 2.867 -15.525 1.00 90.69 87 GLU A N 1
ATOM 649 C CA . GLU A 1 87 ? 6.610 1.843 -15.876 1.00 90.69 87 GLU A CA 1
ATOM 650 C C . GLU A 1 87 ? 6.865 0.806 -14.768 1.00 90.69 87 GLU A C 1
ATOM 652 O O . GLU A 1 87 ? 7.364 -0.279 -15.053 1.00 90.69 87 GLU A O 1
ATOM 657 N N . TYR A 1 88 ? 6.495 1.104 -13.517 1.00 89.19 88 TYR A N 1
ATOM 658 C CA . TYR A 1 88 ? 6.616 0.174 -12.390 1.00 89.19 88 TYR A CA 1
ATOM 659 C C . TYR A 1 88 ? 5.266 -0.362 -11.894 1.00 89.19 88 TYR A C 1
ATOM 661 O O . TYR A 1 88 ? 5.228 -1.072 -10.887 1.00 89.19 88 TYR A O 1
ATOM 669 N N . SER A 1 89 ? 4.161 -0.027 -12.569 1.00 89.00 89 SER A N 1
ATOM 670 C CA . SER A 1 89 ? 2.815 -0.431 -12.146 1.00 89.00 89 SER A CA 1
ATOM 671 C C . SER A 1 89 ? 2.604 -1.949 -12.187 1.00 89.00 89 SER A C 1
ATOM 673 O O . SER A 1 89 ? 2.063 -2.505 -11.233 1.00 89.00 89 SER A O 1
ATOM 675 N N . ASP A 1 90 ? 3.120 -2.631 -13.212 1.00 89.06 90 ASP A N 1
ATOM 676 C CA . ASP A 1 90 ? 2.995 -4.088 -13.371 1.00 89.06 90 ASP A CA 1
ATOM 677 C C . ASP A 1 90 ? 3.790 -4.888 -12.322 1.00 89.06 90 ASP A C 1
ATOM 679 O O . ASP A 1 90 ? 3.444 -6.023 -11.998 1.00 89.06 90 ASP A O 1
ATOM 683 N N . GLY A 1 91 ? 4.857 -4.303 -11.767 1.00 87.25 91 GLY A N 1
ATOM 684 C CA . GLY A 1 91 ? 5.715 -4.935 -10.755 1.00 87.25 91 GLY A CA 1
ATOM 685 C C . GLY A 1 91 ? 5.244 -4.731 -9.312 1.00 87.25 91 GLY A C 1
ATOM 686 O O . GLY A 1 91 ? 5.940 -5.132 -8.376 1.00 87.25 91 GLY A O 1
ATOM 687 N N . LEU A 1 92 ? 4.104 -4.068 -9.115 1.00 93.75 92 LEU A N 1
ATOM 688 C CA . LEU A 1 92 ? 3.586 -3.722 -7.799 1.00 93.75 92 LEU A CA 1
ATOM 689 C C . LEU A 1 92 ? 2.880 -4.915 -7.138 1.00 93.75 92 LEU A C 1
ATOM 691 O O . LEU A 1 92 ? 1.824 -5.367 -7.579 1.00 93.75 92 LEU A O 1
ATOM 695 N N . ASP A 1 93 ? 3.411 -5.374 -6.006 1.00 95.88 93 ASP A N 1
ATOM 696 C CA . ASP A 1 93 ? 2.774 -6.419 -5.204 1.00 95.88 93 ASP A CA 1
ATOM 697 C C . ASP A 1 93 ? 1.738 -5.821 -4.241 1.00 95.88 93 ASP A C 1
ATOM 699 O O . ASP A 1 93 ? 2.040 -5.387 -3.125 1.00 95.88 93 ASP A O 1
ATOM 703 N N . LEU A 1 94 ? 0.477 -5.836 -4.672 1.00 94.75 94 LEU A N 1
ATOM 704 C CA . LEU A 1 94 ? -0.650 -5.357 -3.872 1.00 94.75 94 LEU A CA 1
ATOM 705 C C . LEU A 1 94 ? -0.903 -6.191 -2.606 1.00 94.75 94 LEU A C 1
ATOM 707 O O . LEU A 1 94 ? -1.487 -5.671 -1.654 1.00 94.75 94 LEU A O 1
ATOM 711 N N . LYS A 1 95 ? -0.485 -7.465 -2.557 1.00 96.31 95 LYS A N 1
ATOM 712 C CA . LYS A 1 95 ? -0.643 -8.289 -1.348 1.00 96.31 95 LYS A CA 1
ATOM 713 C C . LYS A 1 95 ? 0.292 -7.799 -0.255 1.00 96.31 95 LYS A C 1
ATOM 715 O O . LYS A 1 95 ? -0.129 -7.709 0.896 1.00 96.31 95 LYS A O 1
ATOM 720 N N . GLU A 1 96 ? 1.522 -7.453 -0.619 1.00 96.81 96 GLU A N 1
ATOM 721 C CA . GLU A 1 96 ? 2.492 -6.918 0.332 1.00 96.81 96 GLU A CA 1
ATOM 722 C C . GLU A 1 96 ? 2.099 -5.519 0.816 1.00 96.81 96 GLU A C 1
ATOM 724 O O . GLU A 1 96 ? 2.153 -5.244 2.012 1.00 96.81 96 GLU A O 1
ATOM 729 N N . VAL A 1 97 ? 1.586 -4.664 -0.076 1.00 96.94 97 VAL A N 1
ATOM 730 C CA . VAL A 1 97 ? 1.027 -3.358 0.316 1.00 96.94 97 VAL A CA 1
ATOM 731 C C . VAL A 1 97 ? -0.152 -3.522 1.281 1.00 96.94 97 VAL A C 1
ATOM 733 O O . VAL A 1 97 ? -0.234 -2.815 2.283 1.00 96.94 97 VAL A O 1
ATOM 736 N N . LYS A 1 98 ? -1.052 -4.482 1.033 1.00 95.06 98 LYS A N 1
ATOM 737 C CA . LYS A 1 98 ? -2.223 -4.720 1.892 1.00 95.06 98 LYS A CA 1
ATOM 738 C C . LYS A 1 98 ? -1.846 -5.107 3.327 1.00 95.06 98 LYS A C 1
ATOM 740 O O . LYS A 1 98 ? -2.573 -4.749 4.245 1.00 95.06 98 LYS A O 1
ATOM 745 N N . ARG A 1 99 ? -0.715 -5.792 3.532 1.00 96.25 99 ARG A N 1
ATOM 746 C CA . ARG A 1 99 ? -0.222 -6.201 4.864 1.00 96.25 99 ARG A CA 1
ATOM 747 C C . ARG A 1 99 ? 0.225 -5.040 5.752 1.00 96.25 99 ARG A C 1
ATOM 749 O O . ARG A 1 99 ? 0.494 -5.258 6.927 1.00 96.25 99 ARG A O 1
ATOM 756 N N . VAL A 1 100 ? 0.340 -3.830 5.205 1.00 94.88 100 VAL A N 1
ATOM 757 C CA . VAL A 1 100 ? 0.684 -2.632 5.983 1.00 94.88 100 VAL A CA 1
ATOM 758 C C . VAL A 1 100 ? -0.449 -2.221 6.922 1.00 94.88 100 VAL A C 1
ATOM 760 O O . VAL A 1 100 ? -0.183 -1.644 7.975 1.00 94.88 100 VAL A O 1
ATOM 763 N N . PHE A 1 101 ? -1.697 -2.503 6.547 1.00 90.44 101 PHE A N 1
ATOM 764 C CA . PHE A 1 101 ? -2.871 -2.087 7.303 1.00 90.44 101 PHE A CA 1
ATOM 765 C C . PHE A 1 101 ? -3.259 -3.152 8.346 1.00 90.44 101 PHE A C 1
ATOM 767 O O . PHE A 1 101 ? -3.204 -4.342 8.019 1.00 90.44 101 PHE A O 1
ATOM 774 N N . PRO A 1 102 ? -3.613 -2.738 9.577 1.00 83.44 102 PRO A N 1
ATOM 775 C CA . PRO A 1 102 ? -4.024 -3.634 10.658 1.00 83.44 102 PRO A CA 1
ATOM 776 C C . PRO A 1 102 ? -5.416 -4.242 10.451 1.00 83.44 102 PRO A C 1
ATOM 778 O O . PRO A 1 102 ? -6.232 -3.647 9.707 1.00 83.44 102 PRO A O 1
#

Radius of gyration: 18.14 Å; chains: 1; bounding box: 39×56×39 Å

InterPro domains:
  IPR011719 Conserved hypothetical protein CHP02058 [PF09585] (31-102)
  IPR011719 Conserved hypothetical protein CHP02058 [PTHR34784] (17-102)
  IPR011719 Conserved hypothetical protein CHP02058 [TIGR02058] (30-102)
  IPR037103 Tubulin/FtsZ-like, C-terminal domain [G3DSA:3.30.1330.20] (26-102)

Organism: NCBI:txid2749911

Foldseek 3Di:
DDDDDDDPPPDPDPDDPDDCPPPDPPPPDDPDDFWFFADDVVPDAPQRRLLRGLCRRPVPDDDQQVVVDPVGPVRDDDDDDDDDPPVCPVVHDVVSSVVSPD

pLDDT: mean 77.84, std 21.65, range [30.16, 97.38]

Sequence (102 aa):
PGYSRPRARARSLHASPRGNENNSPRMTDVLLVECGFGNDSHGQNATKAAVRACRNAIEFNSVSIKKIIPGGYDAMKLNVILAVPPEYSDGLDLKEVKRVFP